Protein AF-A0A9Q2XN96-F1 (afdb_monomer_lite)

Sequence (144 aa):
MIDFVLGVISTEVEVTEKELSALGNLVKSLEAYDITEATEPFANLAYTTMSESLDEMFEESDVFDNGFDLAAANRVLTNMIDEKFSSWHASPSNALIDGILDAYDVKYRMKRYFQEEEQSYVSPRAEQNRLEALDIDDLFSRER

Organism: NCBI:txid2854028

Foldseek 3Di:
DVVVLVVVLPDPDLADLVRLLVSLVVCVVCVVVVRNPNQVSSLVSLLVNCLVCVPVQDPPCQLDVVDDDLVSSLVSLLVSSCVSCVSSNHDHDPVSSVVSCVSNPSVVSNVVVVVVVVVPDDPVVNVVVVVVVVVVVVVPPDDD

Secondary structure (DSSP, 8-state):
-HHHHHHHHHS-----HHHHHHHHHHHHHHHTTT--TTHHHHHHHHHHHHHHTHHHHS-HHHHHTT-S-HHHHHHHHHHHHHHHHHHTT----HHHHHHHHHHHTHHHHHHHHHHHHHHS---HHHHHHHHHHHHHGGGG----

pLDDT: mean 79.56, std 15.65, range [41.69, 94.31]

Structure (mmCIF, N/CA/C/O backbone):
data_AF-A0A9Q2XN96-F1
#
_entry.id   AF-A0A9Q2XN96-F1
#
loop_
_atom_site.group_PDB
_atom_site.id
_atom_site.type_symbol
_atom_site.label_atom_id
_atom_site.label_alt_id
_atom_site.label_comp_id
_atom_site.label_asym_id
_atom_site.label_entity_id
_atom_site.label_seq_id
_atom_site.pdbx_PDB_ins_code
_atom_site.Cartn_x
_atom_site.Cartn_y
_atom_site.Cartn_z
_atom_site.occupancy
_atom_site.B_iso_or_equiv
_atom_site.auth_seq_id
_atom_site.auth_comp_id
_atom_site.auth_asym_id
_atom_site.auth_atom_id
_atom_site.pdbx_PDB_model_num
ATOM 1 N N . MET A 1 1 ? -12.645 6.836 24.749 1.00 62.62 1 MET A N 1
ATOM 2 C CA . MET A 1 1 ? -11.446 6.066 24.332 1.00 62.62 1 MET A CA 1
ATOM 3 C C . MET A 1 1 ? -11.382 6.013 22.813 1.00 62.62 1 MET A C 1
ATOM 5 O O . MET A 1 1 ? -10.393 6.480 22.279 1.00 62.62 1 MET A O 1
ATOM 9 N N . ILE A 1 2 ? -12.450 5.583 22.132 1.00 73.06 2 ILE A N 1
ATOM 10 C CA . ILE A 1 2 ? -12.578 5.648 20.662 1.00 73.06 2 ILE A CA 1
ATOM 11 C C . ILE A 1 2 ? -12.394 7.080 20.131 1.00 73.06 2 ILE A C 1
ATOM 13 O O . ILE A 1 2 ? -11.602 7.283 19.221 1.00 73.06 2 ILE A O 1
ATOM 17 N N . ASP A 1 3 ? -13.003 8.085 20.772 1.00 72.69 3 ASP A N 1
ATOM 18 C CA . ASP A 1 3 ? -12.864 9.495 20.355 1.00 72.69 3 ASP A CA 1
ATOM 19 C C . ASP A 1 3 ? -11.412 10.000 20.350 1.00 72.69 3 ASP A C 1
ATOM 21 O O . ASP A 1 3 ? -11.046 10.846 19.543 1.00 72.69 3 ASP A O 1
ATOM 25 N N . PHE A 1 4 ? -10.568 9.470 21.243 1.00 73.12 4 PHE A N 1
ATOM 26 C CA . PHE A 1 4 ? -9.145 9.813 21.282 1.00 73.12 4 PHE A CA 1
ATOM 27 C C . PHE A 1 4 ? -8.392 9.177 20.110 1.00 73.12 4 PHE A C 1
ATOM 29 O O . PHE A 1 4 ? -7.577 9.837 19.480 1.00 73.12 4 PHE A O 1
ATOM 36 N N . VAL A 1 5 ? -8.698 7.919 19.790 1.00 72.44 5 VAL A N 1
ATOM 37 C CA . VAL A 1 5 ? -8.084 7.178 18.677 1.00 72.44 5 VAL A CA 1
ATOM 38 C C . VAL A 1 5 ? -8.465 7.810 17.346 1.00 72.44 5 VAL A C 1
ATOM 40 O O . VAL A 1 5 ? -7.592 8.105 16.540 1.00 72.44 5 VAL A O 1
ATOM 43 N N . LEU A 1 6 ? -9.753 8.101 17.154 1.00 74.19 6 LEU A N 1
ATOM 44 C CA . LEU A 1 6 ? -10.233 8.835 15.987 1.00 74.19 6 LEU A CA 1
ATOM 45 C C . LEU A 1 6 ? -9.615 10.231 15.924 1.00 74.19 6 LEU A C 1
ATOM 47 O O . LEU A 1 6 ? -9.231 10.662 14.845 1.00 74.19 6 LEU A O 1
ATOM 51 N N . GLY A 1 7 ? -9.457 10.911 17.063 1.00 72.44 7 GLY A N 1
ATOM 52 C CA . GLY A 1 7 ? -8.768 12.197 17.138 1.00 72.44 7 GLY A CA 1
ATOM 53 C C . GLY A 1 7 ? -7.320 12.130 16.648 1.00 72.44 7 GLY A C 1
ATOM 54 O O . GLY A 1 7 ? -6.932 12.963 15.841 1.00 72.44 7 GLY A O 1
ATOM 55 N N . VAL A 1 8 ? -6.550 11.122 17.075 1.00 68.75 8 VAL A N 1
ATOM 56 C CA . VAL A 1 8 ? -5.154 10.916 16.642 1.00 68.75 8 VAL A CA 1
ATOM 57 C C . VAL A 1 8 ? -5.070 10.529 15.164 1.00 68.75 8 VAL A C 1
ATOM 59 O O . VAL A 1 8 ? -4.218 11.042 14.449 1.00 68.75 8 VAL A O 1
ATOM 62 N N . ILE A 1 9 ? -5.972 9.669 14.683 1.00 72.25 9 ILE A N 1
ATOM 63 C CA . ILE A 1 9 ? -6.030 9.294 13.262 1.00 72.25 9 ILE A CA 1
ATOM 64 C C . ILE A 1 9 ? -6.426 10.491 12.382 1.00 72.25 9 ILE A C 1
ATOM 66 O O . ILE A 1 9 ? -5.965 10.608 11.253 1.00 72.25 9 ILE A O 1
ATOM 70 N N . SER A 1 10 ? -7.278 11.382 12.894 1.00 65.12 10 SER A N 1
ATOM 71 C CA . SER A 1 10 ? -7.777 12.549 12.152 1.00 65.12 10 SER A CA 1
ATOM 72 C C . SER A 1 10 ? -6.828 13.746 12.187 1.00 65.12 10 SER A C 1
ATOM 74 O O . SER A 1 10 ? -7.052 14.720 11.471 1.00 65.12 10 SER A O 1
ATOM 76 N N . THR A 1 11 ? -5.808 13.733 13.046 1.00 61.91 11 THR A N 1
ATOM 77 C CA . THR A 1 11 ? -4.788 14.780 13.051 1.00 61.91 11 THR A CA 1
ATOM 78 C C . THR A 1 11 ? -3.767 14.511 11.950 1.00 61.91 11 THR A C 1
ATOM 80 O O . THR A 1 11 ? -3.195 13.429 11.918 1.00 61.91 11 THR A O 1
ATOM 83 N N . GLU A 1 12 ? -3.493 15.510 11.101 1.00 57.47 12 GLU A N 1
ATOM 84 C CA . GLU A 1 12 ? -2.418 15.537 10.081 1.00 57.47 12 GLU A CA 1
ATOM 85 C C . GLU A 1 12 ? -1.006 15.551 10.713 1.00 57.47 12 GLU A C 1
ATOM 87 O O . GLU A 1 12 ? -0.108 16.276 10.290 1.00 57.47 12 GLU A O 1
ATOM 92 N N . VAL A 1 13 ? -0.814 14.827 11.812 1.00 63.66 13 VAL A N 1
ATOM 93 C CA . VAL A 1 13 ? 0.485 14.680 12.455 1.00 63.66 13 VAL A CA 1
ATOM 94 C C . VAL A 1 13 ? 1.224 13.588 11.708 1.00 63.66 13 VAL A C 1
ATOM 96 O O . VAL A 1 13 ? 0.700 12.494 11.527 1.00 63.66 13 VAL A O 1
ATOM 99 N N . GLU A 1 14 ? 2.446 13.895 11.295 1.00 66.56 14 GLU A N 1
ATOM 100 C CA . GLU A 1 14 ? 3.377 12.927 10.729 1.00 66.56 14 GLU A CA 1
ATOM 101 C C . GLU A 1 14 ? 3.575 11.787 11.742 1.00 66.56 14 GLU A C 1
ATOM 103 O O . GLU A 1 14 ? 4.128 11.986 12.827 1.00 66.56 14 GLU A O 1
ATOM 108 N N . VAL A 1 15 ? 3.039 10.606 11.431 1.00 77.56 15 VAL A N 1
ATOM 109 C CA . VAL A 1 15 ? 3.100 9.437 12.313 1.00 77.56 15 VAL A CA 1
ATOM 110 C C . VAL A 1 15 ? 4.309 8.607 11.920 1.00 77.56 15 VAL A C 1
ATOM 112 O O . VAL A 1 15 ? 4.429 8.161 10.781 1.00 77.56 15 VAL A O 1
ATOM 115 N N . THR A 1 16 ? 5.210 8.356 12.866 1.00 82.50 16 THR A N 1
ATOM 116 C CA . THR A 1 16 ? 6.354 7.477 12.605 1.00 82.50 16 THR A CA 1
ATOM 117 C C . THR A 1 16 ? 5.896 6.030 12.412 1.00 82.50 16 THR A C 1
ATOM 119 O O . THR A 1 16 ? 4.889 5.599 12.971 1.00 82.50 16 THR A O 1
ATOM 122 N N . GLU A 1 17 ? 6.681 5.209 11.709 1.00 82.12 17 GLU A N 1
ATOM 123 C CA . GLU A 1 17 ? 6.344 3.792 11.487 1.00 82.12 17 GLU A CA 1
ATOM 124 C C . GLU A 1 17 ? 6.082 3.011 12.797 1.00 82.12 17 GLU A C 1
ATOM 126 O O . GLU A 1 17 ? 5.219 2.129 12.872 1.00 82.12 17 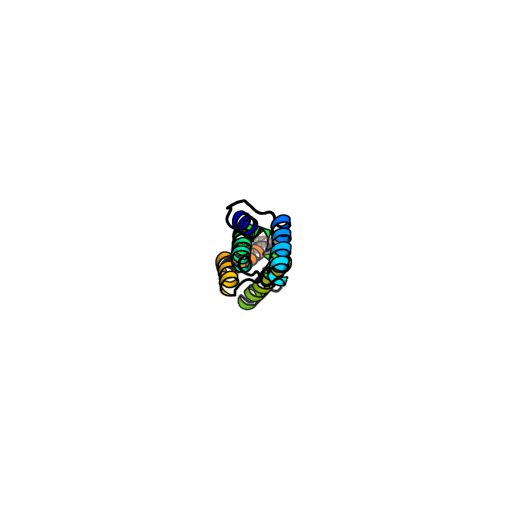GLU A O 1
ATOM 131 N N . LYS A 1 18 ? 6.803 3.364 13.871 1.00 85.44 18 LYS A N 1
ATOM 132 C CA . LYS A 1 18 ? 6.619 2.767 15.203 1.00 85.44 18 LYS A CA 1
ATOM 133 C C . LYS A 1 18 ? 5.280 3.151 15.823 1.00 85.44 18 LYS A C 1
ATOM 135 O O . LYS A 1 18 ? 4.628 2.305 16.432 1.00 85.44 18 LYS A O 1
ATOM 140 N N . GLU A 1 19 ? 4.884 4.411 15.689 1.00 87.25 19 GLU A N 1
ATOM 141 C CA . GLU A 1 19 ? 3.595 4.903 16.175 1.00 87.25 19 GLU A CA 1
ATOM 142 C C . GLU A 1 19 ? 2.449 4.316 15.353 1.00 87.25 19 GLU A C 1
ATOM 144 O O . GLU A 1 19 ? 1.460 3.876 15.935 1.00 87.25 19 GLU A O 1
ATOM 149 N N . LEU A 1 20 ? 2.620 4.194 14.034 1.00 89.06 20 LEU A N 1
ATOM 150 C CA . LEU A 1 20 ? 1.646 3.567 13.144 1.00 89.06 20 LEU A CA 1
ATOM 151 C C . LEU A 1 20 ? 1.415 2.0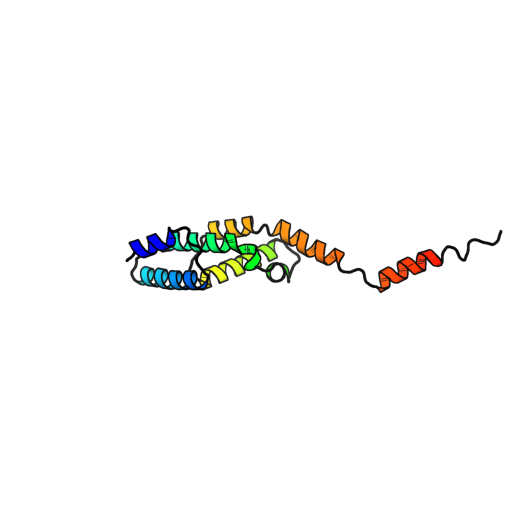95 13.523 1.00 89.06 20 LEU A C 1
ATOM 153 O O . LEU A 1 20 ? 0.275 1.661 13.679 1.00 89.06 20 LEU A O 1
ATOM 157 N N . SER A 1 21 ? 2.488 1.350 13.803 1.00 90.06 21 SER A N 1
ATOM 158 C CA . SER A 1 21 ? 2.396 -0.028 14.313 1.00 90.06 21 SER A CA 1
ATOM 159 C C . SER A 1 21 ? 1.714 -0.110 15.687 1.00 90.06 21 SER A C 1
ATOM 161 O O . SER A 1 21 ? 0.948 -1.038 15.964 1.00 90.06 21 SER A O 1
ATOM 163 N N . ALA A 1 22 ? 1.978 0.844 16.585 1.00 89.19 22 ALA A N 1
ATOM 164 C CA . ALA A 1 22 ? 1.334 0.890 17.898 1.00 89.19 22 ALA A CA 1
ATOM 165 C C . ALA A 1 22 ? -0.170 1.198 17.785 1.00 89.19 22 ALA A C 1
ATOM 167 O O . ALA A 1 22 ? -0.979 0.560 18.464 1.00 89.19 22 ALA A O 1
ATOM 168 N N . LEU A 1 23 ? -0.548 2.121 16.896 1.00 89.94 23 LEU A N 1
ATOM 169 C CA . LEU A 1 23 ? -1.941 2.426 16.573 1.00 89.94 23 LEU A CA 1
ATOM 170 C C . LEU A 1 23 ? -2.650 1.208 15.982 1.00 89.94 23 LEU A C 1
ATOM 172 O O . LEU A 1 23 ? -3.745 0.881 16.430 1.00 89.94 23 LEU A O 1
ATOM 176 N N . GLY A 1 24 ? -2.002 0.473 15.080 1.00 91.25 24 GLY A N 1
ATOM 177 C CA . GLY A 1 24 ? -2.547 -0.764 14.525 1.00 91.25 24 GLY A CA 1
ATOM 178 C C . GLY A 1 24 ? -2.818 -1.840 15.573 1.00 91.25 24 GLY A C 1
ATOM 179 O O . GLY A 1 24 ? -3.881 -2.459 15.579 1.00 91.25 24 GLY A O 1
ATOM 180 N N . ASN A 1 25 ? -1.909 -2.019 16.538 1.00 91.75 25 ASN A N 1
ATOM 181 C CA . ASN A 1 25 ? -2.144 -2.911 17.680 1.00 91.75 25 ASN A CA 1
ATOM 182 C C . ASN A 1 25 ? -3.367 -2.494 18.506 1.00 91.75 25 ASN A C 1
ATOM 184 O O . ASN A 1 25 ? -4.117 -3.342 18.999 1.00 91.75 25 ASN A O 1
ATOM 188 N N . LEU A 1 26 ? -3.569 -1.189 18.664 1.00 89.81 26 LEU A N 1
ATOM 189 C CA . LEU A 1 26 ? -4.699 -0.651 19.397 1.00 89.81 26 LEU A CA 1
ATOM 190 C C . LEU A 1 26 ? -6.014 -0.828 18.625 1.00 89.81 26 LEU A C 1
ATOM 192 O O . LEU A 1 26 ? -6.990 -1.280 19.218 1.00 89.81 26 LEU A O 1
ATOM 196 N N . VAL A 1 27 ? -6.030 -0.562 17.317 1.00 90.38 27 VAL A N 1
ATOM 197 C CA . VAL A 1 27 ? -7.184 -0.803 16.433 1.00 90.38 27 VAL A CA 1
ATOM 198 C C . VAL A 1 27 ? -7.573 -2.279 16.459 1.00 90.38 27 VAL A C 1
ATOM 200 O O . VAL A 1 27 ? -8.710 -2.604 16.776 1.00 90.38 27 VAL A O 1
ATOM 203 N N . LYS A 1 28 ? -6.609 -3.185 16.285 1.00 90.50 28 LYS A N 1
ATOM 204 C CA . LYS A 1 28 ? -6.838 -4.633 16.378 1.00 90.50 28 LYS A CA 1
ATOM 205 C C . LYS A 1 28 ? -7.379 -5.071 17.743 1.00 90.50 28 LYS A C 1
ATOM 207 O O . LYS A 1 28 ? -8.184 -5.995 17.842 1.00 90.50 28 LYS A O 1
ATOM 212 N N . SER A 1 29 ? -6.936 -4.413 18.816 1.00 90.69 29 SER A N 1
ATOM 213 C CA . SER A 1 29 ? -7.464 -4.670 20.159 1.00 90.69 29 SER A CA 1
ATOM 214 C C . SER A 1 29 ? -8.917 -4.218 20.293 1.00 90.69 29 SER A C 1
ATOM 216 O O . SER A 1 29 ? -9.674 -4.888 20.981 1.00 90.69 29 SER A O 1
ATOM 218 N N . LEU A 1 30 ? -9.313 -3.117 19.647 1.00 89.19 30 LEU A N 1
ATOM 219 C CA . LEU A 1 30 ? -10.702 -2.649 19.601 1.00 89.19 30 LEU A CA 1
ATOM 220 C C . LEU A 1 30 ? -11.587 -3.598 18.779 1.00 89.19 30 LEU A C 1
ATOM 222 O O . LEU A 1 30 ? -12.669 -3.962 19.239 1.00 89.19 30 LEU A O 1
ATOM 226 N N . GLU A 1 31 ? -11.093 -4.081 17.639 1.00 89.69 31 GLU A N 1
ATOM 227 C CA . GLU A 1 31 ? -11.801 -5.050 16.792 1.00 89.69 31 GLU A CA 1
ATOM 228 C C . GLU A 1 31 ? -12.115 -6.354 17.536 1.00 89.69 31 GLU A C 1
ATOM 230 O O . GLU A 1 31 ? -13.185 -6.929 17.354 1.00 89.69 31 GLU A O 1
ATOM 235 N N . ALA A 1 32 ? -11.233 -6.798 18.439 1.00 90.62 32 ALA A N 1
ATOM 236 C CA . ALA A 1 32 ? -11.475 -7.971 19.285 1.00 90.62 32 ALA A CA 1
ATOM 237 C C . ALA A 1 32 ? -12.673 -7.811 20.248 1.00 90.62 32 ALA A C 1
ATOM 239 O O . ALA A 1 32 ? -13.145 -8.804 20.804 1.00 90.62 32 ALA A O 1
ATOM 240 N N . TYR A 1 33 ? -13.155 -6.580 20.446 1.00 91.31 33 TYR A N 1
ATOM 241 C CA . TYR A 1 33 ? -14.363 -6.243 21.204 1.00 91.31 33 TYR A CA 1
ATOM 242 C C . TYR A 1 33 ? -15.510 -5.748 20.299 1.00 91.31 33 TYR A C 1
ATOM 244 O O . TYR A 1 33 ? -16.393 -5.043 20.784 1.00 91.31 33 TYR A O 1
ATOM 252 N N . ASP A 1 34 ? -15.496 -6.097 19.007 1.00 89.44 34 ASP A N 1
ATOM 253 C CA . ASP A 1 34 ? -16.481 -5.692 17.988 1.00 89.44 34 ASP A CA 1
ATOM 254 C C . ASP A 1 34 ? -16.565 -4.167 17.739 1.00 89.44 34 ASP A C 1
ATOM 256 O O . ASP A 1 34 ? -17.551 -3.666 17.197 1.00 89.44 34 ASP A O 1
ATOM 260 N N . ILE A 1 35 ? -15.520 -3.412 18.099 1.00 89.69 35 ILE A N 1
ATOM 261 C CA . ILE A 1 35 ? -15.402 -1.971 17.829 1.00 89.69 35 ILE A CA 1
ATOM 262 C C . ILE A 1 35 ? -14.580 -1.797 16.545 1.00 89.69 35 ILE A C 1
ATOM 264 O O . ILE A 1 35 ? -13.370 -2.017 16.549 1.00 89.69 35 ILE A O 1
ATOM 268 N N . THR A 1 36 ? -15.230 -1.408 15.447 1.00 89.38 36 THR A N 1
ATOM 269 C CA . THR A 1 36 ? -14.648 -1.398 14.081 1.00 89.38 36 THR A CA 1
ATOM 270 C C . THR A 1 36 ? -14.573 -0.002 13.456 1.00 89.38 36 THR A C 1
ATOM 272 O O . THR A 1 36 ? -14.035 0.181 12.368 1.00 89.38 36 THR A O 1
ATOM 275 N N . GLU A 1 37 ? -15.057 1.023 14.158 1.00 88.56 37 GLU A N 1
ATOM 276 C CA . GLU A 1 37 ? -15.138 2.402 13.666 1.00 88.56 37 GLU A CA 1
ATOM 277 C C . GLU A 1 37 ? -13.764 3.023 13.375 1.00 88.56 37 GLU A C 1
ATOM 279 O O . GLU A 1 37 ? -13.668 3.984 12.617 1.00 88.56 37 GLU A O 1
ATOM 284 N N . ALA A 1 38 ? -12.697 2.488 13.975 1.00 86.56 38 ALA A N 1
ATOM 285 C CA . ALA A 1 38 ? -11.329 2.957 13.771 1.00 86.56 38 ALA A CA 1
ATOM 286 C C . ALA A 1 38 ? -10.593 2.236 12.626 1.00 86.56 38 ALA A C 1
ATOM 288 O O . ALA A 1 38 ? -9.546 2.719 12.202 1.00 86.56 38 ALA A O 1
ATOM 289 N N . THR A 1 39 ? -11.124 1.122 12.110 1.00 88.38 39 THR A N 1
ATOM 290 C CA . THR A 1 39 ? -10.447 0.270 11.118 1.00 88.38 39 THR A CA 1
ATOM 291 C C . THR A 1 39 ? -10.232 0.990 9.789 1.00 88.38 39 THR A C 1
ATOM 293 O O . THR A 1 39 ? -9.110 1.061 9.292 1.00 88.38 39 THR A O 1
ATOM 296 N N . GLU A 1 40 ? -11.292 1.567 9.220 1.00 88.12 40 GLU A N 1
ATOM 297 C CA . GLU A 1 40 ? -11.213 2.292 7.946 1.00 88.12 40 GLU A CA 1
ATOM 298 C C . GLU A 1 40 ? -10.394 3.593 8.059 1.00 88.12 40 GLU A C 1
ATOM 300 O O . GLU A 1 40 ? -9.490 3.790 7.243 1.00 88.12 40 GLU A O 1
ATOM 305 N N . PRO A 1 41 ? -10.596 4.451 9.083 1.00 88.62 41 PRO A N 1
ATOM 306 C CA . PRO A 1 41 ? -9.725 5.603 9.308 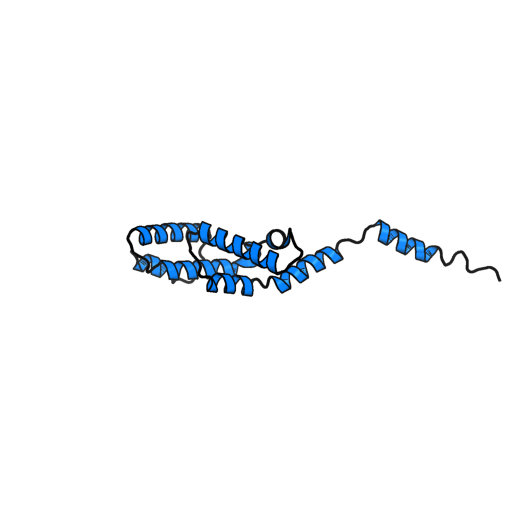1.00 88.62 41 PRO A CA 1
ATOM 307 C C . PRO A 1 41 ? -8.246 5.224 9.437 1.00 88.62 41 PRO A C 1
ATOM 309 O O . PRO A 1 41 ? -7.385 5.907 8.888 1.00 88.62 41 PRO A O 1
ATOM 312 N N . PHE A 1 42 ? -7.939 4.124 10.129 1.00 90.75 42 PHE A N 1
ATOM 313 C CA . PHE A 1 42 ? -6.567 3.648 10.276 1.00 90.75 42 PHE A CA 1
ATOM 314 C C . PHE A 1 42 ? -5.973 3.154 8.952 1.00 90.75 42 PHE A C 1
ATOM 316 O O . PHE A 1 42 ? -4.831 3.486 8.639 1.00 90.75 42 PHE A O 1
ATOM 323 N N . ALA A 1 43 ? -6.744 2.419 8.146 1.00 89.88 43 ALA A N 1
ATOM 324 C CA . ALA A 1 43 ? -6.308 1.995 6.818 1.00 89.88 43 ALA A CA 1
ATOM 325 C C . ALA A 1 43 ? -6.006 3.196 5.903 1.00 89.88 43 ALA A C 1
ATOM 327 O O . ALA A 1 43 ? -5.006 3.181 5.187 1.00 89.88 43 ALA A O 1
ATOM 328 N N . ASN A 1 44 ? -6.817 4.257 5.977 1.00 89.31 44 ASN A N 1
ATOM 329 C CA . ASN A 1 44 ? -6.582 5.500 5.239 1.00 89.31 44 ASN A CA 1
ATOM 330 C C . ASN A 1 44 ? -5.323 6.234 5.719 1.00 89.31 44 ASN A C 1
ATOM 332 O O . ASN A 1 44 ? -4.549 6.710 4.893 1.00 89.31 44 ASN A O 1
ATOM 336 N N . LEU A 1 45 ? -5.077 6.290 7.031 1.00 89.69 45 LEU A N 1
ATOM 337 C CA . LEU A 1 45 ? -3.842 6.859 7.576 1.00 89.69 45 LEU A CA 1
ATOM 338 C C . LEU A 1 45 ? -2.611 6.092 7.078 1.00 89.69 45 LEU A C 1
ATOM 340 O O . LEU A 1 45 ? -1.674 6.702 6.574 1.00 89.69 45 LEU A O 1
ATOM 344 N N . ALA A 1 46 ? -2.638 4.759 7.160 1.00 90.81 46 ALA A N 1
ATOM 345 C CA . ALA A 1 46 ? -1.556 3.908 6.673 1.00 90.81 46 ALA A CA 1
ATOM 346 C C . ALA A 1 46 ? -1.312 4.079 5.162 1.00 90.81 46 ALA A C 1
ATOM 348 O O . ALA A 1 46 ? -0.161 4.132 4.730 1.00 90.81 46 ALA A O 1
ATOM 349 N N . TYR A 1 47 ? -2.380 4.221 4.370 1.00 90.88 47 TYR A N 1
ATOM 350 C CA . TYR A 1 47 ? -2.290 4.554 2.947 1.00 90.88 47 TYR A CA 1
ATOM 351 C C . TYR A 1 47 ? -1.591 5.898 2.714 1.00 90.88 47 TYR A C 1
ATOM 353 O O . TYR A 1 47 ? -0.688 5.967 1.881 1.00 90.88 47 TYR A O 1
ATOM 361 N N . THR A 1 48 ? -1.970 6.949 3.447 1.00 89.12 48 THR A N 1
ATOM 362 C CA . THR A 1 48 ? -1.352 8.277 3.315 1.00 89.12 48 THR A CA 1
ATOM 363 C C . THR A 1 48 ? 0.126 8.228 3.685 1.00 89.12 48 THR A C 1
ATOM 365 O O . THR A 1 48 ? 0.959 8.645 2.886 1.00 89.12 48 THR A O 1
ATOM 368 N N . THR A 1 49 ? 0.469 7.626 4.830 1.00 88.88 49 THR A N 1
ATOM 369 C CA . THR A 1 49 ? 1.864 7.478 5.269 1.00 88.88 49 THR A CA 1
ATOM 370 C C . THR A 1 49 ? 2.708 6.736 4.234 1.00 88.88 49 THR A C 1
ATOM 372 O O . THR A 1 49 ? 3.819 7.160 3.925 1.00 88.88 49 THR A O 1
ATOM 375 N N . MET A 1 50 ? 2.187 5.645 3.663 1.00 90.00 50 MET A N 1
ATOM 376 C CA . MET A 1 50 ? 2.890 4.903 2.616 1.00 90.00 50 MET A CA 1
ATOM 377 C C . MET A 1 50 ? 3.033 5.726 1.331 1.00 90.00 50 MET A C 1
ATOM 379 O O . MET A 1 50 ? 4.113 5.763 0.755 1.00 90.00 50 MET A O 1
ATOM 383 N N . SER A 1 51 ? 1.969 6.410 0.903 1.00 88.56 51 SER A N 1
ATOM 384 C CA . SER A 1 51 ? 1.954 7.222 -0.322 1.00 88.56 51 SER A CA 1
ATOM 385 C C . SER A 1 51 ? 2.962 8.375 -0.275 1.00 88.56 51 SER A C 1
ATOM 387 O O . SER A 1 51 ? 3.577 8.698 -1.288 1.00 88.56 51 SER A O 1
ATOM 389 N N . GLU A 1 52 ? 3.159 8.979 0.897 1.00 88.06 52 GLU A N 1
ATOM 390 C CA . GLU A 1 52 ? 4.129 10.062 1.110 1.00 88.06 52 GLU A CA 1
ATOM 391 C C . GLU A 1 52 ? 5.586 9.574 1.137 1.00 88.06 52 GLU A C 1
ATOM 393 O O . GLU A 1 52 ? 6.496 10.357 0.878 1.00 88.06 52 GLU A O 1
ATOM 398 N N . SER A 1 53 ? 5.813 8.284 1.402 1.00 88.38 53 SER A N 1
ATOM 399 C CA . SER A 1 53 ? 7.145 7.691 1.595 1.00 88.38 53 SER A CA 1
ATOM 400 C C . SER A 1 53 ? 7.479 6.571 0.602 1.00 88.38 53 SER A C 1
ATOM 402 O O . SER A 1 53 ? 8.397 5.787 0.837 1.00 88.38 53 SER A O 1
ATOM 404 N N . LEU A 1 54 ? 6.777 6.501 -0.537 1.00 89.12 54 LEU A N 1
ATOM 405 C CA . LEU A 1 54 ? 6.929 5.423 -1.527 1.00 89.12 54 LEU A CA 1
ATOM 406 C C . LEU A 1 54 ? 8.370 5.206 -1.995 1.00 89.12 54 LEU A C 1
ATOM 408 O O . LEU A 1 54 ? 8.800 4.063 -2.132 1.00 89.12 54 LEU A O 1
ATOM 412 N N . ASP A 1 55 ? 9.103 6.297 -2.221 1.00 86.19 55 ASP A N 1
ATOM 413 C CA . ASP A 1 55 ? 10.487 6.262 -2.705 1.00 86.19 55 ASP A CA 1
ATOM 414 C C . ASP A 1 55 ? 11.457 5.691 -1.669 1.00 86.19 55 ASP A C 1
ATOM 416 O O . ASP A 1 55 ? 12.454 5.073 -2.028 1.00 86.19 55 ASP A O 1
ATOM 420 N N . GLU A 1 56 ? 11.164 5.901 -0.387 1.00 87.62 56 GLU A N 1
ATOM 421 C CA . GLU A 1 56 ? 11.983 5.425 0.726 1.00 87.62 56 GLU A CA 1
ATOM 422 C C . GLU A 1 56 ? 11.581 4.010 1.161 1.00 87.62 56 GLU A C 1
ATOM 424 O O . GLU A 1 56 ? 12.412 3.254 1.659 1.00 87.62 56 GLU A O 1
ATOM 429 N N . MET A 1 57 ? 10.304 3.646 0.990 1.00 88.06 57 MET A N 1
ATOM 430 C CA . MET A 1 57 ? 9.761 2.357 1.423 1.00 88.06 57 MET A CA 1
ATOM 431 C C . MET A 1 57 ? 9.989 1.219 0.428 1.00 88.06 57 MET A C 1
ATOM 433 O O . MET A 1 57 ? 10.085 0.070 0.860 1.00 88.06 57 MET A O 1
ATOM 437 N N . PHE A 1 58 ? 10.037 1.510 -0.874 1.00 91.56 58 PHE A N 1
ATOM 438 C CA . PHE A 1 58 ? 10.110 0.491 -1.922 1.00 91.56 58 PHE A CA 1
ATOM 439 C C . PHE A 1 58 ? 11.257 0.782 -2.891 1.00 91.56 58 PHE A C 1
ATOM 441 O O . PHE A 1 58 ? 11.095 1.518 -3.872 1.00 91.56 58 PHE A O 1
ATOM 448 N N . GLU A 1 59 ? 12.412 0.167 -2.627 1.00 90.81 59 GLU A N 1
ATOM 449 C CA . GLU A 1 59 ? 13.585 0.286 -3.491 1.00 90.81 59 GLU A CA 1
ATOM 450 C C . GLU A 1 59 ? 13.309 -0.303 -4.881 1.00 90.81 59 GLU A C 1
ATOM 452 O O . GLU A 1 59 ? 12.789 -1.411 -5.025 1.00 90.81 59 GLU A O 1
ATOM 457 N N . GLU A 1 60 ? 13.685 0.437 -5.928 1.00 90.25 60 GLU A N 1
ATOM 458 C CA . GLU A 1 60 ? 13.479 0.016 -7.319 1.00 90.25 60 GLU A CA 1
ATOM 459 C C . GLU A 1 60 ? 14.177 -1.316 -7.625 1.00 90.25 60 GLU A C 1
ATOM 461 O O . GLU A 1 60 ? 13.623 -2.141 -8.349 1.00 90.25 60 GLU A O 1
ATOM 466 N N . SER A 1 61 ? 15.347 -1.566 -7.028 1.00 88.75 61 SER A N 1
ATOM 467 C CA . SER A 1 61 ? 16.040 -2.848 -7.151 1.00 88.75 61 SER A CA 1
ATOM 468 C C . SER A 1 61 ? 15.184 -3.998 -6.640 1.00 88.75 61 SER A C 1
ATOM 470 O O . SER A 1 61 ? 15.051 -4.979 -7.351 1.00 88.75 61 SER A O 1
ATOM 472 N N . ASP A 1 62 ? 14.523 -3.874 -5.489 1.00 89.62 62 ASP A N 1
ATOM 473 C CA . ASP A 1 62 ? 13.682 -4.948 -4.944 1.00 89.62 62 ASP A CA 1
ATOM 474 C C . ASP A 1 62 ? 12.429 -5.190 -5.800 1.00 89.62 62 ASP A C 1
ATOM 476 O O . ASP A 1 62 ? 11.989 -6.329 -5.984 1.00 89.62 62 ASP A O 1
ATOM 480 N N . VAL A 1 63 ? 11.866 -4.119 -6.368 1.00 89.12 63 VAL A N 1
ATOM 481 C CA . VAL A 1 63 ? 10.676 -4.188 -7.228 1.00 89.12 63 VAL A CA 1
ATOM 482 C C . VAL A 1 63 ? 11.010 -4.776 -8.608 1.00 89.12 63 VAL A C 1
ATOM 484 O O . VAL A 1 63 ? 10.178 -5.474 -9.200 1.00 89.12 63 VAL A O 1
ATOM 487 N N . PHE A 1 64 ? 12.216 -4.522 -9.130 1.00 88.94 64 PHE A N 1
ATOM 488 C CA . PHE A 1 64 ? 12.619 -4.867 -10.497 1.00 88.94 64 PHE A CA 1
ATOM 489 C C . PHE A 1 64 ? 13.679 -5.981 -10.610 1.00 88.94 64 PHE A C 1
ATOM 491 O O . PHE A 1 64 ? 13.960 -6.382 -11.738 1.00 88.94 64 PHE A O 1
ATOM 498 N N . ASP A 1 65 ? 14.217 -6.529 -9.510 1.00 75.06 65 ASP A N 1
ATOM 499 C CA . ASP A 1 65 ? 15.362 -7.475 -9.477 1.00 75.06 65 ASP A CA 1
ATOM 500 C C . ASP A 1 65 ? 15.192 -8.688 -10.409 1.00 75.06 65 ASP A C 1
ATOM 502 O O . ASP A 1 65 ? 16.112 -9.144 -11.081 1.00 75.06 65 ASP A O 1
ATOM 506 N N . ASN A 1 66 ? 13.965 -9.207 -10.504 1.00 64.69 66 ASN A N 1
ATOM 507 C CA . ASN A 1 66 ? 13.633 -10.364 -11.346 1.00 64.69 66 ASN A CA 1
ATOM 508 C C . ASN A 1 66 ? 13.075 -9.961 -12.720 1.00 64.69 66 ASN A C 1
ATOM 510 O O . ASN A 1 66 ? 12.359 -10.734 -13.366 1.00 64.69 66 ASN A O 1
ATOM 514 N N . GLY A 1 67 ? 13.322 -8.713 -13.112 1.00 60.94 67 GLY A N 1
ATOM 515 C CA . GLY A 1 67 ? 12.593 -7.999 -14.138 1.00 60.94 67 GLY A CA 1
ATOM 516 C C . GLY A 1 67 ? 12.603 -8.699 -15.478 1.00 60.94 67 GLY A C 1
ATOM 517 O O . GLY A 1 67 ? 13.639 -9.170 -15.907 1.00 60.94 67 GLY A O 1
ATOM 518 N N . PHE A 1 68 ? 11.438 -8.693 -16.127 1.00 64.25 68 PHE A N 1
ATOM 519 C CA . PHE A 1 68 ? 11.287 -8.647 -17.589 1.00 64.25 68 PHE A CA 1
ATOM 520 C C . PHE A 1 68 ? 9.874 -8.192 -17.993 1.00 64.25 68 PHE A C 1
ATOM 522 O O . PHE A 1 68 ? 9.678 -7.766 -19.129 1.00 64.25 68 PHE A O 1
ATOM 529 N N . ASP A 1 69 ? 8.886 -8.260 -17.092 1.00 84.75 69 ASP A N 1
ATOM 530 C CA . ASP A 1 69 ? 7.496 -7.914 -17.398 1.00 84.75 69 ASP A CA 1
ATOM 531 C C . ASP A 1 69 ? 6.887 -6.988 -16.335 1.00 84.75 69 ASP A C 1
ATOM 533 O O . ASP A 1 69 ? 6.985 -7.235 -15.131 1.00 84.75 69 ASP A O 1
ATOM 537 N N . LEU A 1 70 ? 6.193 -5.952 -16.807 1.00 89.62 70 LEU A N 1
ATOM 538 C CA . LEU A 1 70 ? 5.425 -5.001 -16.005 1.00 89.62 70 LEU A CA 1
ATOM 539 C C . LEU A 1 70 ? 4.422 -5.715 -15.089 1.00 89.62 70 LEU A C 1
ATOM 541 O O . LEU A 1 70 ? 4.216 -5.302 -13.950 1.00 89.62 70 LEU A O 1
ATOM 545 N N . ALA A 1 71 ? 3.811 -6.805 -15.563 1.00 89.69 71 ALA A N 1
ATOM 546 C CA . ALA A 1 71 ? 2.876 -7.584 -14.756 1.00 89.69 71 ALA A CA 1
ATOM 547 C C . ALA A 1 71 ? 3.554 -8.243 -13.542 1.00 89.69 71 ALA A C 1
ATOM 549 O O . ALA A 1 71 ? 2.949 -8.331 -12.473 1.00 89.69 71 ALA A O 1
ATOM 550 N N . ALA A 1 72 ? 4.807 -8.685 -13.689 1.00 89.56 72 ALA A N 1
ATOM 551 C CA . ALA A 1 72 ? 5.574 -9.259 -12.591 1.00 89.56 72 ALA A CA 1
ATOM 552 C C . ALA A 1 72 ? 5.968 -8.181 -11.574 1.00 89.56 72 ALA A C 1
ATOM 55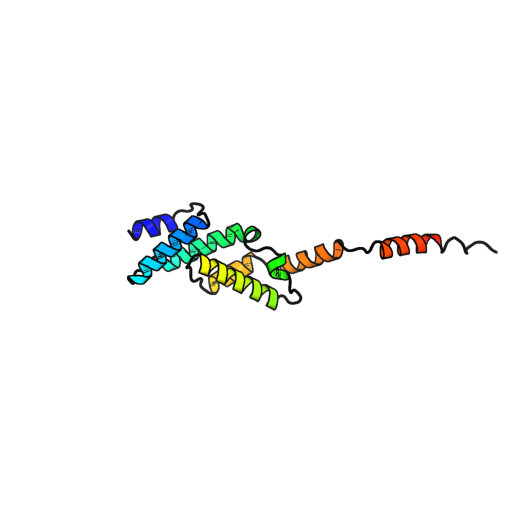4 O O . ALA A 1 72 ? 5.728 -8.377 -10.386 1.00 89.56 72 ALA A O 1
ATOM 555 N N . ALA A 1 73 ? 6.467 -7.030 -12.038 1.00 91.62 73 ALA A N 1
ATOM 556 C CA . ALA A 1 73 ? 6.821 -5.899 -11.176 1.00 91.62 73 ALA A CA 1
ATOM 557 C C . ALA A 1 73 ? 5.615 -5.388 -10.367 1.00 91.62 73 ALA A C 1
ATOM 559 O O . ALA A 1 73 ? 5.702 -5.241 -9.152 1.00 91.62 73 ALA A O 1
ATOM 560 N N . ASN A 1 74 ? 4.452 -5.227 -11.011 1.00 92.12 74 ASN A N 1
ATOM 561 C CA . ASN A 1 74 ? 3.209 -4.868 -10.317 1.00 92.12 74 ASN A CA 1
ATOM 562 C C . ASN A 1 74 ? 2.845 -5.883 -9.231 1.00 92.12 74 ASN A C 1
ATOM 564 O O . ASN A 1 74 ? 2.423 -5.503 -8.143 1.00 92.12 74 ASN A O 1
ATOM 568 N N . ARG A 1 75 ? 3.011 -7.182 -9.504 1.00 92.12 75 ARG A N 1
ATOM 569 C CA . ARG A 1 75 ? 2.699 -8.240 -8.538 1.00 92.12 75 ARG A CA 1
ATOM 570 C C . ARG A 1 75 ? 3.675 -8.257 -7.362 1.00 92.12 75 ARG A C 1
ATOM 572 O O . ARG A 1 75 ? 3.239 -8.467 -6.237 1.00 92.12 75 ARG A O 1
ATOM 579 N N . VAL A 1 76 ? 4.966 -8.042 -7.618 1.00 92.62 76 VAL A N 1
ATOM 580 C CA . VAL A 1 76 ? 5.987 -7.911 -6.569 1.00 92.62 76 VAL A CA 1
ATOM 581 C C . VAL A 1 76 ? 5.660 -6.717 -5.682 1.00 92.62 76 VAL A C 1
ATOM 583 O O . VAL A 1 76 ? 5.506 -6.897 -4.479 1.00 92.62 76 VAL A O 1
ATOM 586 N N . LEU A 1 77 ? 5.436 -5.542 -6.275 1.00 93.19 77 LEU A N 1
ATOM 587 C CA . LEU A 1 77 ? 5.085 -4.338 -5.526 1.00 93.19 77 LEU A CA 1
ATOM 588 C C . LEU A 1 77 ? 3.784 -4.517 -4.730 1.00 93.19 77 LEU A C 1
ATOM 590 O O . LEU A 1 77 ? 3.734 -4.151 -3.563 1.00 93.19 77 LEU A O 1
ATOM 594 N N . THR A 1 78 ? 2.762 -5.152 -5.313 1.00 94.12 78 THR A N 1
ATOM 595 C CA . THR A 1 78 ? 1.511 -5.481 -4.603 1.00 94.12 78 THR A CA 1
ATOM 596 C C . THR A 1 78 ? 1.781 -6.319 -3.354 1.00 94.12 78 THR A C 1
ATOM 598 O O . THR A 1 78 ? 1.295 -5.988 -2.278 1.00 94.12 78 THR A O 1
ATOM 601 N N . ASN A 1 79 ? 2.599 -7.371 -3.471 1.00 93.00 79 ASN A N 1
ATOM 602 C CA . ASN A 1 79 ? 2.946 -8.208 -2.323 1.00 93.00 79 ASN A CA 1
ATOM 603 C C . ASN A 1 79 ? 3.715 -7.412 -1.256 1.00 93.00 79 ASN A C 1
ATOM 605 O O . ASN A 1 79 ? 3.440 -7.572 -0.071 1.00 93.00 79 ASN A O 1
ATOM 609 N N . MET A 1 80 ? 4.648 -6.543 -1.659 1.00 93.94 80 MET A N 1
ATOM 610 C CA . MET A 1 80 ? 5.401 -5.695 -0.725 1.00 93.94 80 MET A CA 1
ATOM 611 C C . MET A 1 80 ? 4.480 -4.711 0.012 1.00 93.94 80 MET A C 1
ATOM 613 O O . MET A 1 80 ? 4.615 -4.528 1.221 1.00 93.94 80 MET A O 1
ATOM 617 N N . ILE A 1 81 ? 3.518 -4.111 -0.696 1.00 94.31 81 ILE A N 1
ATOM 618 C CA . ILE A 1 81 ? 2.486 -3.243 -0.115 1.00 94.31 81 ILE A CA 1
ATOM 619 C C . ILE A 1 81 ? 1.658 -4.026 0.911 1.00 94.31 81 ILE A C 1
ATOM 621 O O . ILE A 1 81 ? 1.523 -3.586 2.054 1.00 94.31 81 ILE A O 1
ATOM 625 N N . ASP A 1 82 ? 1.153 -5.205 0.539 1.00 93.38 82 ASP A N 1
ATOM 626 C CA . ASP A 1 82 ? 0.353 -6.063 1.420 1.00 93.38 82 ASP A CA 1
ATOM 627 C C . ASP A 1 82 ? 1.123 -6.486 2.679 1.00 93.38 82 ASP A C 1
ATOM 629 O O . ASP A 1 82 ? 0.590 -6.434 3.795 1.00 93.38 82 ASP A O 1
ATOM 633 N N . GLU A 1 83 ? 2.390 -6.878 2.531 1.00 93.12 83 GLU A N 1
ATOM 634 C CA . GLU A 1 83 ? 3.272 -7.208 3.652 1.00 93.12 83 GLU A CA 1
ATOM 635 C C . GLU A 1 83 ? 3.470 -6.003 4.575 1.00 93.12 83 GLU A C 1
ATOM 637 O O . GLU A 1 83 ? 3.409 -6.137 5.804 1.00 93.12 83 GLU A O 1
ATOM 642 N N . LYS A 1 84 ? 3.633 -4.807 4.000 1.00 93.31 84 LYS A N 1
ATOM 643 C CA . LYS A 1 84 ? 3.819 -3.579 4.768 1.00 93.31 84 LYS A CA 1
ATOM 644 C C . LYS A 1 84 ? 2.561 -3.200 5.548 1.00 93.31 84 LYS A C 1
ATOM 646 O O . LYS A 1 84 ? 2.655 -3.000 6.760 1.00 93.31 84 LYS A O 1
ATOM 651 N N . PHE A 1 85 ? 1.383 -3.201 4.926 1.00 93.00 85 PHE A N 1
ATOM 652 C CA . PHE A 1 85 ? 0.120 -2.991 5.646 1.00 93.00 85 PHE A CA 1
ATOM 653 C C . PHE A 1 85 ? -0.103 -4.044 6.742 1.00 93.00 85 PHE A C 1
ATOM 655 O O . PHE A 1 85 ? -0.497 -3.705 7.862 1.00 93.00 85 PHE A O 1
ATOM 662 N N . SER A 1 86 ? 0.222 -5.308 6.460 1.00 91.81 86 SER A N 1
ATOM 663 C CA . SER A 1 86 ? 0.120 -6.401 7.432 1.00 91.81 86 SER A CA 1
ATOM 664 C C . SER A 1 86 ? 1.025 -6.182 8.647 1.00 91.81 86 SER A C 1
ATOM 666 O O . SER A 1 86 ? 0.619 -6.474 9.779 1.00 91.81 86 SER A O 1
ATOM 668 N N . SER A 1 87 ? 2.225 -5.627 8.436 1.00 92.62 87 SER A N 1
ATOM 669 C CA . SER A 1 87 ? 3.159 -5.267 9.512 1.00 92.62 87 SER A CA 1
ATOM 670 C C . SER A 1 87 ? 2.586 -4.207 10.462 1.00 92.62 87 SER A C 1
ATOM 672 O O . SER A 1 87 ? 2.871 -4.233 11.659 1.00 92.62 87 SER A O 1
ATOM 674 N N . TRP A 1 88 ? 1.695 -3.348 9.961 1.00 92.81 88 TRP A N 1
ATOM 675 C CA . TRP A 1 88 ? 0.964 -2.349 10.742 1.00 92.81 88 TRP A CA 1
ATOM 676 C C . TRP A 1 88 ? -0.401 -2.839 11.224 1.00 92.81 88 TRP A C 1
ATOM 678 O O . TRP A 1 88 ? -1.144 -2.071 11.820 1.00 92.81 88 TRP A O 1
ATOM 688 N N . HIS A 1 89 ? -0.750 -4.106 10.986 1.00 91.19 89 HIS A N 1
ATOM 689 C CA . HIS A 1 89 ? -2.070 -4.669 11.290 1.00 91.19 89 HIS A CA 1
ATOM 690 C C . HIS A 1 89 ? -3.234 -3.944 10.602 1.00 91.19 89 HIS A C 1
ATOM 692 O O . HIS A 1 89 ? -4.357 -3.962 11.098 1.00 91.19 89 HIS A O 1
ATOM 698 N N . ALA A 1 90 ? -2.974 -3.334 9.450 1.00 88.69 90 ALA A N 1
ATOM 699 C CA . ALA A 1 90 ? -3.993 -2.757 8.594 1.00 88.69 90 ALA A CA 1
ATOM 700 C C . ALA A 1 90 ? -4.387 -3.759 7.501 1.00 88.69 90 ALA A C 1
ATOM 702 O O . ALA A 1 90 ? -3.562 -4.530 7.016 1.00 88.69 90 ALA A O 1
ATOM 703 N N . SER A 1 91 ? -5.660 -3.739 7.111 1.00 87.75 91 SER A N 1
ATOM 704 C CA . SER A 1 91 ? -6.169 -4.482 5.954 1.00 87.75 91 SER A CA 1
ATOM 705 C C . SER A 1 91 ? -6.621 -3.477 4.895 1.00 87.75 91 SER A C 1
ATOM 707 O O . SER A 1 91 ? -7.720 -2.929 5.023 1.00 87.75 91 SER A O 1
ATOM 709 N N . PRO A 1 92 ? -5.780 -3.163 3.895 1.00 87.62 92 PRO A N 1
ATOM 710 C CA . PRO A 1 92 ? -6.128 -2.201 2.863 1.00 87.62 92 PRO A CA 1
ATOM 711 C C . PRO A 1 92 ? -7.217 -2.780 1.958 1.00 87.62 92 PRO A C 1
ATOM 713 O O . PRO A 1 92 ? -7.319 -3.991 1.757 1.00 87.62 92 PRO A O 1
ATOM 716 N N . SER A 1 93 ? -8.040 -1.906 1.385 1.00 89.94 93 SER A N 1
ATOM 717 C CA . SER A 1 93 ? -8.911 -2.313 0.284 1.00 89.94 93 SER A CA 1
ATOM 718 C C . SER A 1 93 ? -8.108 -2.385 -1.016 1.00 89.94 93 SER A C 1
ATOM 720 O O . SER A 1 93 ? -7.126 -1.661 -1.179 1.00 89.94 93 SER A O 1
ATOM 722 N N . ASN A 1 94 ? -8.573 -3.181 -1.983 1.00 91.38 94 ASN A N 1
ATOM 723 C CA . ASN A 1 94 ? -7.949 -3.232 -3.311 1.00 91.38 94 ASN A CA 1
ATOM 724 C C . ASN A 1 94 ? -7.841 -1.839 -3.955 1.00 91.38 94 ASN A C 1
ATOM 726 O O . ASN A 1 94 ? -6.852 -1.551 -4.608 1.00 91.38 94 ASN A O 1
ATOM 730 N N . ALA A 1 95 ? -8.810 -0.948 -3.709 1.00 91.75 95 ALA A N 1
ATOM 731 C CA . ALA A 1 95 ? -8.779 0.416 -4.236 1.00 91.75 95 ALA A CA 1
ATOM 732 C C . ALA A 1 95 ? -7.628 1.261 -3.656 1.00 91.75 95 ALA A C 1
ATOM 734 O O . ALA A 1 95 ? -7.089 2.113 -4.355 1.00 91.75 95 ALA A O 1
ATOM 735 N N . LEU A 1 96 ? -7.246 1.032 -2.393 1.00 91.06 96 LEU A N 1
ATOM 736 C CA . LEU A 1 96 ? -6.091 1.700 -1.784 1.00 91.06 96 LEU A CA 1
ATOM 737 C C . LEU A 1 96 ? -4.777 1.157 -2.356 1.00 91.06 96 LEU A C 1
ATOM 739 O O . LEU A 1 96 ? -3.872 1.935 -2.642 1.00 91.06 96 LEU A O 1
ATOM 743 N N . ILE A 1 97 ? -4.687 -0.159 -2.563 1.00 92.69 97 ILE A N 1
ATOM 744 C CA . ILE A 1 97 ? -3.521 -0.787 -3.201 1.00 92.69 97 ILE A CA 1
ATOM 745 C C . ILE A 1 97 ? -3.351 -0.253 -4.627 1.00 92.69 97 ILE A C 1
ATOM 747 O O . ILE A 1 97 ? -2.265 0.201 -4.978 1.00 92.69 97 ILE A O 1
ATOM 751 N N . ASP A 1 98 ? -4.425 -0.242 -5.421 1.00 92.25 98 ASP A N 1
ATOM 752 C CA . ASP A 1 98 ? -4.418 0.290 -6.787 1.00 92.25 98 ASP A CA 1
ATOM 753 C C . ASP A 1 98 ? -3.970 1.762 -6.804 1.00 92.25 98 ASP A C 1
ATOM 755 O O . ASP A 1 98 ? -3.130 2.142 -7.616 1.00 92.25 98 ASP A O 1
ATOM 759 N N . GLY A 1 99 ? -4.448 2.574 -5.853 1.00 91.94 99 GLY A N 1
ATOM 760 C CA . GLY A 1 99 ? -4.020 3.967 -5.704 1.00 91.94 99 GLY A CA 1
ATOM 761 C C . GLY A 1 99 ? -2.520 4.123 -5.433 1.00 91.94 99 GLY A C 1
ATOM 762 O O . GLY A 1 99 ? -1.886 5.014 -5.997 1.00 91.94 99 GLY A O 1
ATOM 763 N N . ILE A 1 100 ? -1.930 3.236 -4.625 1.00 92.81 100 ILE A N 1
ATOM 764 C CA . ILE A 1 100 ? -0.481 3.223 -4.374 1.00 92.81 100 ILE A CA 1
ATOM 765 C C . ILE A 1 100 ? 0.292 2.790 -5.624 1.00 92.81 100 ILE A C 1
ATOM 767 O O . ILE A 1 100 ? 1.297 3.415 -5.964 1.00 92.81 100 ILE A O 1
ATOM 771 N N . LEU A 1 101 ? -0.167 1.747 -6.324 1.00 92.56 101 LEU A N 1
ATOM 772 C CA . LEU A 1 101 ? 0.462 1.277 -7.564 1.00 92.56 101 LEU A CA 1
ATOM 773 C C . LEU A 1 101 ? 0.477 2.376 -8.635 1.00 92.56 101 LEU A C 1
ATOM 775 O O . LEU A 1 101 ? 1.501 2.586 -9.293 1.00 92.56 101 LEU A O 1
ATOM 779 N N . ASP A 1 102 ? -0.636 3.097 -8.774 1.00 92.19 102 ASP A N 1
ATOM 780 C CA . ASP A 1 102 ? -0.766 4.230 -9.688 1.00 92.19 102 ASP A CA 1
ATOM 781 C C . ASP A 1 102 ? 0.163 5.387 -9.287 1.00 92.19 102 ASP A C 1
ATOM 783 O O . ASP A 1 102 ? 0.831 5.962 -10.148 1.00 92.19 102 ASP A O 1
ATOM 787 N N . ALA A 1 103 ? 0.254 5.706 -7.991 1.00 92.69 103 ALA A N 1
ATOM 788 C CA . ALA A 1 103 ? 1.139 6.754 -7.478 1.00 92.69 103 ALA A CA 1
ATOM 789 C C . ALA A 1 103 ? 2.630 6.410 -7.639 1.00 92.69 103 ALA A C 1
ATOM 791 O O . ALA A 1 103 ? 3.445 7.295 -7.909 1.00 92.69 103 ALA A O 1
ATOM 792 N N . TYR A 1 104 ? 2.994 5.131 -7.509 1.00 92.12 104 TYR A N 1
ATOM 793 C CA . TYR A 1 104 ? 4.362 4.668 -7.730 1.00 92.12 104 TYR A CA 1
ATOM 794 C C . TYR A 1 104 ? 4.765 4.760 -9.211 1.00 92.12 104 TYR A C 1
ATOM 796 O O . TYR A 1 104 ? 5.929 5.005 -9.509 1.00 92.12 104 TYR A O 1
ATOM 804 N N . ASP A 1 105 ? 3.829 4.607 -10.152 1.00 92.31 105 ASP A N 1
ATOM 805 C CA . ASP A 1 105 ? 4.089 4.598 -11.600 1.00 92.31 105 ASP A CA 1
ATOM 806 C C . ASP A 1 105 ? 5.181 3.583 -11.998 1.00 92.31 105 ASP A C 1
ATOM 808 O O . ASP A 1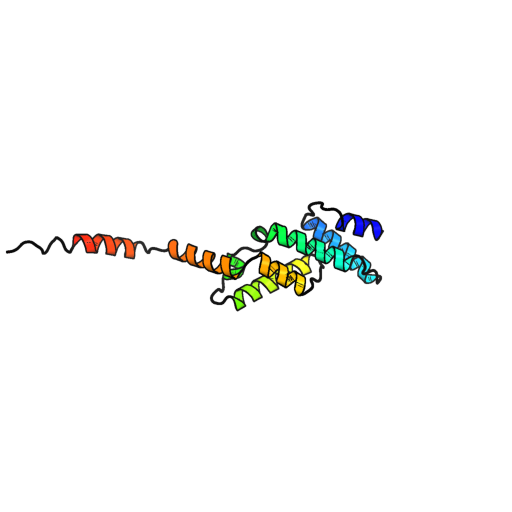 105 ? 6.252 3.904 -12.532 1.00 92.31 105 ASP A O 1
ATOM 812 N N . VAL A 1 106 ? 4.884 2.304 -11.736 1.00 90.94 106 VAL A N 1
ATOM 813 C CA . VAL A 1 106 ? 5.765 1.155 -12.024 1.00 90.94 106 VAL A CA 1
ATOM 814 C C . VAL A 1 106 ? 6.275 1.192 -13.464 1.00 90.94 106 VAL A C 1
ATOM 816 O O . VAL A 1 106 ? 7.448 0.934 -13.723 1.00 90.94 106 VAL A O 1
ATOM 819 N N . LYS A 1 107 ? 5.415 1.552 -14.423 1.00 90.06 107 LYS A N 1
ATOM 820 C CA . LYS A 1 107 ? 5.771 1.585 -15.844 1.00 90.06 107 LYS A CA 1
ATOM 821 C C . LYS A 1 107 ? 6.853 2.621 -16.134 1.00 90.06 107 LYS A C 1
ATOM 823 O O . LYS A 1 107 ? 7.787 2.327 -16.884 1.00 90.06 107 LYS A O 1
ATOM 828 N N . TYR A 1 108 ? 6.704 3.832 -15.604 1.00 90.44 108 TYR A N 1
ATOM 829 C CA . TYR A 1 108 ? 7.685 4.891 -15.799 1.00 90.44 108 TYR A CA 1
ATOM 830 C C . TYR A 1 108 ? 9.016 4.549 -15.125 1.00 90.44 108 TYR A C 1
ATOM 832 O O . TYR A 1 108 ? 10.062 4.625 -15.775 1.00 90.44 108 TYR A O 1
ATOM 840 N N . ARG A 1 109 ? 8.978 4.103 -13.864 1.00 90.06 109 ARG A N 1
ATOM 841 C CA . ARG A 1 109 ? 10.184 3.769 -13.091 1.00 90.06 109 ARG A CA 1
ATOM 842 C C . ARG A 1 109 ? 10.939 2.578 -13.655 1.00 90.06 109 ARG A C 1
ATOM 844 O O . ARG A 1 109 ? 12.141 2.679 -13.859 1.00 90.06 109 ARG A O 1
ATOM 851 N N . MET A 1 110 ? 10.238 1.512 -14.038 1.00 89.12 110 MET A N 1
ATOM 852 C CA . MET A 1 110 ? 10.852 0.333 -14.655 1.00 89.12 110 MET A CA 1
ATOM 853 C C . MET A 1 110 ? 11.591 0.701 -15.948 1.00 89.12 110 MET A C 1
ATOM 855 O O . MET A 1 110 ? 12.698 0.232 -16.197 1.00 89.12 110 MET A O 1
ATOM 859 N N . LYS A 1 111 ? 11.007 1.584 -16.773 1.00 87.94 111 LYS A N 1
ATOM 860 C CA . LYS A 1 111 ? 11.675 2.079 -17.983 1.00 87.94 111 LYS A CA 1
ATOM 861 C C . LYS A 1 111 ? 12.957 2.841 -17.641 1.00 87.94 111 LYS A C 1
ATOM 863 O O . LYS A 1 111 ? 13.945 2.667 -18.344 1.00 87.94 111 LYS A O 1
ATOM 868 N N . ARG A 1 112 ? 12.934 3.690 -16.611 1.00 87.12 112 ARG A N 1
ATOM 869 C CA . ARG A 1 112 ? 14.108 4.455 -16.172 1.00 87.12 112 ARG A CA 1
ATOM 870 C C . ARG A 1 112 ? 15.203 3.536 -15.626 1.00 87.12 112 ARG A C 1
ATOM 872 O O . ARG A 1 112 ? 16.328 3.633 -16.096 1.00 87.12 112 ARG A O 1
ATOM 879 N N . TYR A 1 113 ? 14.847 2.620 -14.729 1.00 85.75 113 TYR A N 1
ATOM 880 C CA . TYR A 1 113 ? 15.755 1.679 -14.074 1.00 85.75 113 TYR A CA 1
ATOM 881 C C . TYR A 1 113 ? 16.629 0.917 -15.087 1.00 85.75 113 TYR A C 1
ATOM 883 O O . TYR A 1 113 ? 17.855 1.016 -15.066 1.00 85.75 113 TYR A O 1
ATOM 891 N N . PHE A 1 114 ? 16.009 0.266 -16.078 1.00 83.12 114 PHE A N 1
ATOM 892 C CA . PHE A 1 114 ? 16.758 -0.485 -17.095 1.00 83.12 114 PHE A CA 1
ATOM 893 C C . PHE A 1 114 ? 17.483 0.408 -18.120 1.00 83.12 114 PHE A C 1
ATOM 895 O O . PHE A 1 114 ? 18.496 -0.000 -18.683 1.00 83.12 114 PHE A O 1
ATOM 902 N N . GLN A 1 115 ? 17.013 1.638 -18.365 1.00 79.44 115 GLN A N 1
ATOM 903 C CA . GLN A 1 115 ? 17.715 2.591 -19.239 1.00 79.44 115 GLN A CA 1
ATOM 904 C C . GLN A 1 115 ? 18.978 3.176 -18.592 1.00 79.44 115 GLN A C 1
ATOM 906 O O . GLN A 1 115 ? 19.938 3.484 -19.301 1.00 79.44 115 GLN A O 1
ATOM 911 N N . GLU A 1 116 ? 18.987 3.348 -17.271 1.00 63.28 116 GLU A N 1
ATOM 912 C CA . GLU A 1 116 ? 20.161 3.790 -16.510 1.00 63.28 116 GLU A CA 1
ATOM 913 C C . GLU A 1 116 ? 21.217 2.676 -16.402 1.00 63.28 116 GLU A C 1
ATOM 915 O O . GLU A 1 116 ? 22.414 2.947 -16.553 1.00 63.28 116 GLU A O 1
ATOM 920 N N . GLU A 1 117 ? 20.791 1.416 -16.253 1.00 57.62 117 GLU A N 1
ATOM 921 C CA . GLU A 1 117 ? 21.685 0.252 -16.327 1.00 57.62 117 GLU A CA 1
ATOM 922 C C . GLU A 1 117 ? 22.345 0.111 -17.713 1.00 57.62 117 GLU A C 1
ATOM 924 O O . GLU A 1 117 ? 23.556 -0.115 -17.805 1.00 57.62 117 GLU A O 1
ATOM 929 N N . GLU A 1 118 ? 21.596 0.323 -18.803 1.00 55.03 118 GLU A N 1
ATOM 930 C CA . GLU A 1 118 ? 22.124 0.259 -20.176 1.00 55.03 118 GLU A CA 1
ATOM 931 C C . GLU A 1 118 ? 23.174 1.343 -20.488 1.00 55.03 118 GLU A C 1
ATOM 933 O O . GLU A 1 118 ? 24.063 1.119 -21.313 1.00 55.03 118 GLU A O 1
ATOM 938 N N . GLN A 1 119 ? 23.129 2.506 -19.827 1.00 53.34 119 GLN A N 1
ATOM 939 C CA . GLN A 1 119 ? 24.125 3.572 -20.022 1.00 53.34 119 GLN A CA 1
ATOM 940 C C . GLN A 1 119 ? 25.438 3.326 -19.268 1.00 53.34 119 GLN A C 1
ATOM 942 O O . GLN A 1 119 ? 26.463 3.915 -19.618 1.00 53.34 119 GLN A O 1
ATOM 947 N N . SER A 1 120 ? 25.432 2.452 -18.259 1.00 51.28 120 SER A N 1
ATOM 948 C CA . SER A 1 120 ? 26.573 2.240 -17.360 1.00 51.28 120 SER A CA 1
ATOM 949 C C . SER A 1 120 ? 27.491 1.078 -17.767 1.00 51.28 120 SER A C 1
ATOM 951 O O . SER A 1 120 ? 28.548 0.903 -17.158 1.00 51.28 120 SER A O 1
ATOM 953 N N . TYR A 1 121 ? 27.164 0.308 -18.814 1.00 49.50 121 TYR A N 1
ATOM 954 C CA . TYR A 1 121 ? 28.029 -0.772 -19.305 1.00 49.50 121 TYR A CA 1
ATOM 955 C C . TYR A 1 121 ? 28.523 -0.547 -20.739 1.00 49.50 121 TYR A C 1
ATOM 957 O O . TYR A 1 121 ? 28.001 -1.105 -21.704 1.00 49.50 121 TYR A O 1
ATOM 965 N N . VAL A 1 122 ? 29.630 0.187 -20.877 1.00 46.94 122 VAL A N 1
ATOM 966 C CA . VAL A 1 122 ? 30.535 0.001 -22.017 1.00 46.94 122 VAL A CA 1
ATOM 967 C C . VAL A 1 122 ? 31.697 -0.858 -21.541 1.00 46.94 122 VAL A C 1
ATOM 969 O O . VAL A 1 122 ? 32.494 -0.449 -20.699 1.00 46.94 122 VAL A O 1
ATOM 972 N N . SER A 1 123 ? 31.789 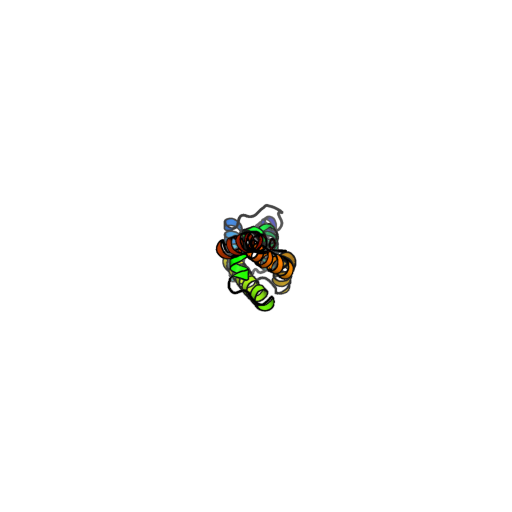-2.089 -22.049 1.00 41.69 123 SER A N 1
ATOM 973 C CA . SER A 1 123 ? 32.952 -2.935 -21.783 1.00 41.69 123 SER A CA 1
ATOM 974 C C . SER A 1 123 ? 34.219 -2.182 -22.219 1.00 41.69 123 SER A C 1
ATOM 976 O O . SER A 1 123 ? 34.292 -1.785 -23.384 1.00 41.69 123 SER A O 1
ATOM 978 N N . PRO A 1 124 ? 35.252 -2.042 -21.366 1.00 53.38 124 PRO A N 1
ATOM 979 C CA . PRO A 1 124 ? 36.508 -1.384 -21.739 1.00 53.38 124 PRO A CA 1
ATOM 980 C C . PRO A 1 124 ? 37.152 -1.976 -23.005 1.00 53.38 124 PRO A C 1
ATOM 982 O O . PRO A 1 124 ? 37.844 -1.282 -23.744 1.00 53.38 124 PRO A O 1
ATOM 985 N N . ARG A 1 125 ? 36.869 -3.255 -23.301 1.00 52.62 125 ARG A N 1
ATOM 986 C CA . ARG A 1 125 ? 37.285 -3.934 -24.538 1.00 52.62 125 ARG A CA 1
ATOM 987 C C . ARG A 1 125 ? 36.573 -3.421 -25.791 1.00 52.62 125 ARG A C 1
ATOM 989 O O . ARG A 1 125 ? 37.176 -3.396 -26.857 1.00 52.62 125 ARG A O 1
ATOM 996 N N . ALA A 1 126 ? 35.301 -3.044 -25.682 1.00 53.62 126 ALA A N 1
ATOM 997 C CA . ALA A 1 126 ? 34.544 -2.474 -26.792 1.00 53.62 126 ALA A CA 1
ATOM 998 C C . ALA A 1 126 ? 34.980 -1.028 -27.083 1.00 53.62 126 ALA A C 1
ATOM 1000 O O . ALA A 1 126 ? 35.037 -0.645 -28.248 1.00 53.62 126 ALA A O 1
ATOM 1001 N N . GLU A 1 127 ? 35.356 -0.268 -26.048 1.00 49.16 127 GLU A N 1
ATOM 1002 C CA . GLU A 1 127 ? 35.951 1.072 -26.174 1.00 49.16 127 GLU A CA 1
ATOM 1003 C C . GLU A 1 127 ? 37.348 1.009 -26.831 1.00 49.16 127 GLU A C 1
ATOM 1005 O O . GLU A 1 127 ? 37.619 1.739 -27.785 1.00 49.16 127 GLU A O 1
ATOM 1010 N N . GLN A 1 128 ? 38.212 0.074 -26.396 1.00 51.50 128 GLN A N 1
ATOM 1011 C CA . GLN A 1 128 ? 39.548 -0.139 -26.982 1.00 51.50 128 GLN A CA 1
ATOM 1012 C C . GLN A 1 128 ? 39.491 -0.545 -28.458 1.00 51.50 128 GLN A C 1
ATOM 1014 O O . GLN A 1 128 ? 40.171 0.062 -29.281 1.00 51.50 128 GLN A O 1
ATOM 1019 N N . ASN A 1 129 ? 38.624 -1.494 -28.824 1.00 51.66 129 ASN A N 1
ATOM 1020 C CA . ASN A 1 129 ? 38.488 -1.922 -30.221 1.00 51.66 129 ASN A CA 1
ATOM 1021 C C . ASN A 1 129 ? 37.985 -0.799 -31.146 1.00 51.66 129 ASN A C 1
ATOM 1023 O O . ASN A 1 129 ? 38.244 -0.829 -32.348 1.00 51.66 129 ASN A O 1
ATOM 1027 N N . ARG A 1 130 ? 37.257 0.191 -30.614 1.00 52.59 130 ARG A N 1
ATOM 1028 C CA . ARG A 1 130 ? 36.720 1.314 -31.395 1.00 52.59 130 ARG A CA 1
ATOM 1029 C C . ARG A 1 130 ? 37.772 2.390 -31.669 1.00 52.59 130 ARG A C 1
ATOM 1031 O O . ARG A 1 130 ? 37.754 2.985 -32.742 1.00 52.59 130 ARG A O 1
ATOM 1038 N N . LEU A 1 131 ? 38.687 2.606 -30.723 1.00 52.03 131 LEU A N 1
ATOM 1039 C CA . LEU A 1 131 ? 39.853 3.479 -30.889 1.00 52.03 131 LEU A CA 1
ATOM 1040 C C . LEU A 1 131 ? 40.918 2.837 -31.790 1.00 52.03 131 LEU A C 1
ATOM 1042 O O . LEU A 1 131 ? 41.478 3.522 -32.637 1.00 52.03 131 LEU A O 1
ATOM 1046 N N . GLU A 1 132 ? 41.140 1.524 -31.679 1.00 52.78 132 GLU A N 1
ATOM 1047 C CA . GLU A 1 132 ? 42.099 0.800 -32.527 1.00 52.78 132 GLU A CA 1
ATOM 1048 C C . GLU A 1 132 ? 41.625 0.679 -33.987 1.00 52.78 132 GLU A C 1
ATOM 1050 O O . GLU A 1 132 ? 42.431 0.795 -34.905 1.00 52.78 132 GLU A O 1
ATOM 1055 N N . ALA A 1 133 ? 40.320 0.523 -34.241 1.00 53.50 133 ALA A N 1
ATOM 1056 C CA . ALA A 1 133 ? 39.787 0.460 -35.608 1.00 53.50 133 ALA A CA 1
ATOM 1057 C C . ALA A 1 133 ? 39.878 1.795 -36.377 1.00 53.50 133 ALA A C 1
ATOM 1059 O O . ALA A 1 133 ? 39.904 1.782 -37.604 1.00 53.50 133 ALA A O 1
ATOM 1060 N N . LEU A 1 134 ? 39.949 2.935 -35.680 1.00 52.88 134 LEU A N 1
ATOM 1061 C CA . LEU A 1 134 ? 40.157 4.252 -36.299 1.00 52.88 134 LEU A CA 1
ATOM 1062 C C . LEU A 1 134 ? 41.625 4.503 -36.688 1.00 52.88 134 LEU A C 1
ATOM 1064 O O . LEU A 1 134 ? 41.876 5.322 -37.564 1.00 52.88 134 LEU A O 1
ATOM 1068 N N . ASP A 1 135 ? 42.573 3.791 -36.071 1.00 50.75 135 ASP A N 1
ATOM 1069 C CA . ASP A 1 135 ? 44.021 3.966 -36.281 1.00 50.75 135 ASP A CA 1
ATOM 1070 C C . ASP A 1 135 ? 44.590 3.004 -37.352 1.00 50.75 135 ASP A C 1
ATOM 1072 O O . ASP A 1 135 ? 45.696 3.189 -37.859 1.00 50.75 135 ASP A O 1
ATOM 1076 N N . ILE A 1 136 ? 43.833 1.963 -37.730 1.00 53.78 136 ILE A N 1
ATOM 1077 C CA . ILE A 1 136 ? 44.273 0.938 -38.697 1.00 53.78 136 ILE A CA 1
ATOM 1078 C C . ILE A 1 136 ? 43.929 1.313 -40.154 1.00 53.78 136 ILE A C 1
ATOM 1080 O O . ILE A 1 136 ? 44.662 0.923 -41.065 1.00 53.78 136 ILE A O 1
ATOM 1084 N N . ASP A 1 137 ? 42.879 2.106 -40.398 1.00 52.91 137 ASP A N 1
ATOM 1085 C CA . ASP A 1 137 ? 42.458 2.477 -41.766 1.00 52.91 137 ASP A CA 1
ATOM 1086 C C . ASP A 1 137 ? 43.367 3.535 -42.435 1.00 52.91 137 ASP A C 1
ATOM 1088 O O . ASP A 1 137 ? 43.420 3.626 -43.666 1.00 52.91 137 ASP A O 1
ATOM 1092 N N . ASP A 1 138 ? 44.163 4.283 -41.661 1.00 54.16 138 ASP A N 1
ATOM 1093 C CA . ASP A 1 138 ? 45.103 5.287 -42.194 1.00 54.16 138 ASP A CA 1
ATOM 1094 C C . ASP A 1 138 ? 46.470 4.696 -42.609 1.00 54.16 138 ASP A C 1
ATOM 1096 O O . ASP A 1 138 ? 47.246 5.334 -43.327 1.00 54.16 138 ASP A O 1
ATOM 1100 N N . LEU A 1 139 ? 46.768 3.444 -42.234 1.00 55.78 139 LEU A N 1
ATOM 1101 C CA . LEU A 1 139 ? 48.056 2.792 -42.516 1.00 55.78 139 LEU A CA 1
ATOM 1102 C C . LEU A 1 139 ? 48.131 2.082 -43.881 1.00 55.78 139 LEU A C 1
ATOM 1104 O O . LEU A 1 139 ? 49.216 1.662 -44.284 1.00 55.78 139 LEU A O 1
ATOM 1108 N N . PHE A 1 140 ? 47.026 1.997 -44.630 1.00 57.38 140 PHE A N 1
ATOM 1109 C CA . PHE A 1 140 ? 46.980 1.345 -45.953 1.00 57.38 140 PHE A CA 1
ATOM 1110 C C . PHE A 1 140 ? 46.674 2.297 -47.125 1.00 57.38 140 PHE A C 1
ATOM 1112 O O . PHE A 1 140 ? 46.519 1.851 -48.262 1.00 57.38 140 PHE A O 1
ATOM 1119 N N . SER A 1 141 ? 46.653 3.614 -46.889 1.00 57.31 141 SER A N 1
ATOM 1120 C CA . SER A 1 141 ? 46.223 4.617 -47.881 1.00 57.31 141 SER A CA 1
ATOM 1121 C C . SER A 1 141 ? 47.357 5.402 -48.561 1.00 57.31 141 SER A C 1
ATOM 1123 O O . SER A 1 141 ? 47.136 6.518 -49.033 1.00 57.31 141 SER A O 1
ATOM 1125 N N . ARG A 1 142 ? 48.577 4.854 -48.665 1.00 53.47 142 ARG A N 1
ATOM 1126 C CA . ARG A 1 142 ? 49.642 5.451 -49.498 1.00 53.47 142 ARG A CA 1
ATOM 1127 C C . ARG A 1 142 ? 50.497 4.414 -50.216 1.00 53.47 142 ARG A C 1
ATOM 1129 O O . ARG A 1 142 ? 51.609 4.131 -49.800 1.00 53.47 142 ARG A O 1
ATOM 1136 N N . GLU A 1 143 ? 49.996 3.948 -51.354 1.00 52.16 143 GLU A N 1
ATOM 1137 C CA . GLU A 1 143 ? 50.833 3.660 -52.524 1.00 52.16 143 GLU A CA 1
ATOM 1138 C C . GLU A 1 143 ? 49.981 3.743 -53.804 1.00 52.16 143 GLU A C 1
ATOM 1140 O O . GLU A 1 143 ? 49.363 2.772 -54.237 1.00 52.16 143 GLU A O 1
ATOM 1145 N N . ARG A 1 144 ? 49.923 4.945 -54.391 1.00 45.66 144 ARG A N 1
ATOM 1146 C CA . ARG A 1 144 ? 49.831 5.185 -55.839 1.00 45.66 144 ARG A CA 1
ATOM 1147 C C . ARG A 1 144 ? 50.512 6.500 -56.181 1.00 45.66 144 ARG A C 1
ATOM 1149 O O . ARG A 1 144 ? 50.313 7.469 -55.417 1.00 45.66 144 ARG A O 1
#

Radius of gyration: 25.67 Å; chains: 1; bounding box: 67×26×80 Å